Protein AF-A0A376EI21-F1 (afdb_monomer_lite)

Structure (mmCIF, N/CA/C/O backbone):
data_AF-A0A376EI21-F1
#
_entry.id   AF-A0A376EI21-F1
#
loop_
_atom_site.group_PDB
_atom_site.id
_atom_site.type_symbol
_atom_site.label_atom_id
_atom_site.label_alt_id
_atom_site.label_comp_id
_atom_site.label_asym_id
_atom_site.label_entity_id
_atom_site.label_seq_id
_atom_site.pdbx_PDB_ins_code
_atom_site.Cartn_x
_atom_site.Cartn_y
_atom_site.Cartn_z
_atom_site.occupancy
_atom_site.B_iso_or_equiv
_atom_site.auth_seq_id
_atom_site.auth_comp_id
_atom_site.auth_asym_id
_atom_site.auth_atom_id
_atom_site.pdbx_PDB_model_num
ATOM 1 N N . MET A 1 1 ? -14.541 14.935 15.438 1.00 41.66 1 MET A N 1
ATOM 2 C CA . MET A 1 1 ? -14.294 14.112 14.239 1.00 41.66 1 MET A CA 1
ATOM 3 C C . MET A 1 1 ? -12.885 13.568 14.381 1.00 41.66 1 MET A C 1
ATOM 5 O O . MET A 1 1 ? -11.950 14.336 14.220 1.00 41.66 1 MET A O 1
ATOM 9 N N . ASN A 1 2 ? -12.727 12.313 14.808 1.00 50.78 2 ASN A N 1
ATOM 10 C CA . ASN A 1 2 ? -11.413 11.667 14.793 1.00 50.78 2 ASN A CA 1
ATOM 11 C C . ASN A 1 2 ? -11.194 11.183 13.364 1.00 50.78 2 ASN A C 1
ATOM 13 O O . ASN A 1 2 ? -11.644 10.097 13.015 1.00 50.78 2 ASN A O 1
ATOM 17 N N . SER A 1 3 ? -10.592 12.021 12.524 1.00 55.19 3 SER A N 1
ATOM 18 C CA . SER A 1 3 ? -10.062 11.548 11.248 1.00 55.19 3 SER A CA 1
ATOM 19 C C . SER A 1 3 ? -8.769 10.807 11.583 1.00 55.19 3 SER A C 1
ATOM 21 O O . SER A 1 3 ? -7.694 11.391 11.634 1.00 55.19 3 SER A O 1
ATOM 23 N N . ASN A 1 4 ? -8.899 9.522 11.920 1.00 66.19 4 ASN A N 1
ATOM 24 C CA . ASN A 1 4 ? -7.773 8.584 11.975 1.00 66.19 4 ASN A CA 1
ATOM 25 C C . ASN A 1 4 ? -7.455 8.069 10.558 1.00 66.19 4 ASN A C 1
ATOM 27 O O . ASN A 1 4 ? -7.048 6.921 10.389 1.00 66.19 4 ASN A O 1
ATOM 31 N N . GLU A 1 5 ? -7.727 8.892 9.548 1.00 71.69 5 GLU A N 1
ATOM 32 C CA . GLU A 1 5 ? -7.497 8.584 8.148 1.00 71.69 5 GLU A CA 1
ATOM 33 C C . GLU A 1 5 ? -6.114 9.113 7.776 1.00 71.69 5 GLU A C 1
ATOM 35 O O . GLU A 1 5 ? -5.782 10.275 8.022 1.00 71.69 5 GLU A O 1
ATOM 40 N N . GLY A 1 6 ? -5.285 8.232 7.231 1.00 73.31 6 GLY A N 1
ATOM 41 C CA . GLY A 1 6 ? -3.959 8.561 6.735 1.00 73.31 6 GLY A CA 1
ATOM 42 C C . GLY A 1 6 ? -3.911 8.588 5.209 1.00 73.31 6 GLY A C 1
ATOM 43 O O . GLY A 1 6 ? -4.861 8.213 4.519 1.00 73.31 6 GLY A O 1
ATOM 44 N N . LYS A 1 7 ? -2.757 9.005 4.688 1.00 81.31 7 LYS A N 1
ATOM 45 C CA . LYS A 1 7 ? -2.437 9.004 3.258 1.00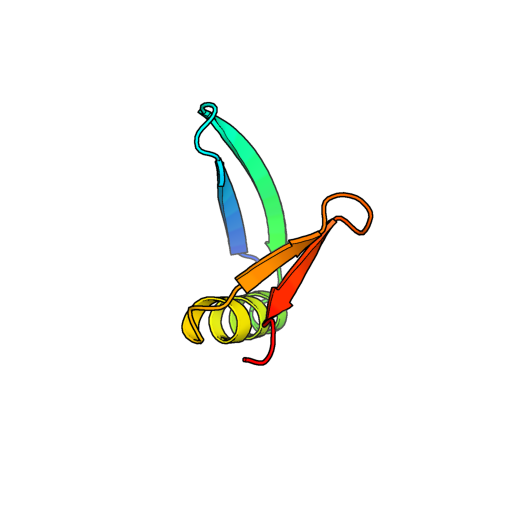 81.31 7 LYS A CA 1
ATOM 46 C C . LYS A 1 7 ? -1.132 8.260 3.014 1.00 81.31 7 LYS A C 1
ATOM 48 O O . LYS A 1 7 ? -0.157 8.501 3.726 1.00 81.31 7 LYS A O 1
ATOM 53 N N . ILE A 1 8 ? -1.096 7.434 1.972 1.00 79.44 8 ILE A N 1
ATOM 54 C CA . ILE A 1 8 ? 0.121 6.813 1.437 1.00 79.44 8 ILE A CA 1
ATOM 55 C C . ILE A 1 8 ? 0.405 7.392 0.056 1.00 79.44 8 ILE A C 1
ATOM 57 O O . ILE A 1 8 ? -0.508 7.623 -0.736 1.00 79.44 8 ILE A O 1
ATOM 61 N N . ILE A 1 9 ? 1.682 7.667 -0.205 1.00 82.06 9 ILE A N 1
ATOM 62 C CA . ILE A 1 9 ? 2.168 8.141 -1.499 1.00 82.06 9 ILE A CA 1
ATOM 63 C C . ILE A 1 9 ? 3.246 7.166 -1.955 1.00 82.06 9 ILE A C 1
ATOM 65 O O . ILE A 1 9 ? 4.295 7.071 -1.318 1.00 82.06 9 ILE A O 1
ATOM 69 N N . PHE A 1 10 ? 2.978 6.451 -3.041 1.00 80.12 10 PHE A N 1
ATOM 70 C CA . PHE A 1 10 ? 3.979 5.673 -3.754 1.00 80.12 10 PHE A CA 1
ATOM 71 C C . PHE A 1 10 ? 4.682 6.595 -4.739 1.00 80.12 10 PHE A C 1
ATOM 73 O O . PHE A 1 10 ? 4.021 7.311 -5.486 1.00 80.12 10 PHE A O 1
ATOM 80 N N . ILE A 1 11 ? 6.012 6.607 -4.703 1.00 83.81 11 ILE A N 1
ATOM 81 C CA . ILE A 1 11 ? 6.848 7.356 -5.641 1.00 83.81 11 ILE A CA 1
ATOM 82 C C . ILE A 1 11 ? 7.615 6.317 -6.444 1.00 83.81 11 ILE A C 1
ATOM 84 O O . ILE A 1 11 ? 8.401 5.559 -5.872 1.00 83.81 11 ILE A O 1
ATOM 88 N N . PHE A 1 12 ? 7.366 6.271 -7.747 1.00 78.75 12 PHE A N 1
ATOM 89 C CA . PHE A 1 12 ? 8.001 5.322 -8.651 1.00 78.75 12 PHE A CA 1
ATOM 90 C C . PHE A 1 12 ? 9.297 5.900 -9.231 1.00 78.75 12 PHE A C 1
ATOM 92 O O . PHE A 1 12 ? 9.542 7.109 -9.196 1.00 78.75 12 PHE A O 1
ATOM 99 N N . GLU A 1 13 ? 10.159 5.031 -9.764 1.00 84.12 13 GLU A N 1
ATOM 100 C CA . GLU A 1 13 ? 11.472 5.429 -10.296 1.00 84.12 13 GLU A CA 1
ATOM 101 C C . GLU A 1 13 ? 11.383 6.361 -11.514 1.00 84.12 13 GLU A C 1
ATOM 103 O O . GLU A 1 13 ? 12.304 7.137 -11.768 1.00 84.12 13 GLU A O 1
ATOM 108 N N . ASP A 1 14 ? 10.269 6.323 -12.248 1.00 85.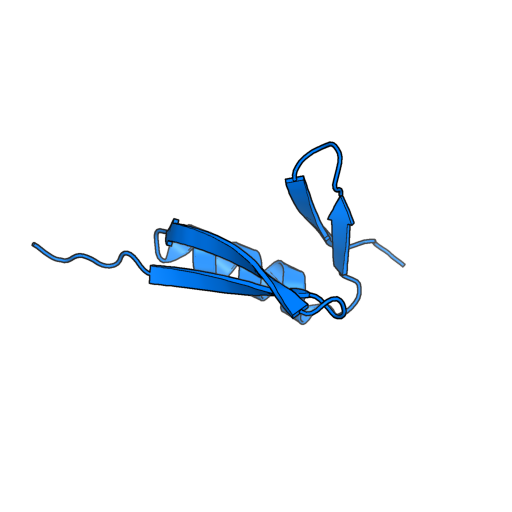12 14 ASP A N 1
ATOM 109 C CA . ASP A 1 14 ? 9.992 7.223 -13.373 1.00 85.12 14 ASP A CA 1
ATOM 110 C C . ASP A 1 14 ? 9.559 8.635 -12.930 1.00 85.12 14 ASP A C 1
ATOM 112 O O . ASP A 1 14 ? 9.341 9.516 -13.765 1.00 85.12 14 ASP A O 1
ATOM 116 N N . GLY A 1 15 ? 9.462 8.866 -11.617 1.00 84.19 15 GLY A N 1
ATOM 117 C CA . GLY A 1 15 ? 9.040 10.125 -11.016 1.00 84.19 15 GLY A CA 1
ATOM 118 C C . GLY A 1 15 ? 7.525 10.321 -10.966 1.00 84.19 15 GLY A C 1
ATOM 119 O O . GLY A 1 15 ? 7.083 11.385 -10.528 1.00 84.19 15 GLY A O 1
ATOM 120 N N . SER A 1 16 ? 6.734 9.335 -11.395 1.00 85.81 16 SER A N 1
ATOM 121 C CA . SER A 1 16 ? 5.290 9.328 -11.177 1.00 85.81 16 SER A CA 1
ATOM 122 C C . SER A 1 16 ? 4.958 9.028 -9.714 1.00 85.81 16 SER A C 1
ATOM 124 O O . SER A 1 16 ? 5.751 8.429 -8.976 1.00 85.81 16 SER A O 1
ATOM 126 N N . ASP A 1 17 ? 3.782 9.479 -9.275 1.00 87.31 17 ASP A N 1
ATOM 127 C CA . ASP A 1 17 ? 3.271 9.200 -7.942 1.00 87.31 17 ASP A CA 1
ATOM 128 C C . ASP A 1 17 ? 1.842 8.652 -7.967 1.00 87.31 17 ASP A C 1
ATOM 130 O O . ASP A 1 17 ? 0.987 9.102 -8.730 1.00 87.31 17 ASP A O 1
ATOM 134 N N . GLU A 1 18 ? 1.572 7.697 -7.079 1.00 82.94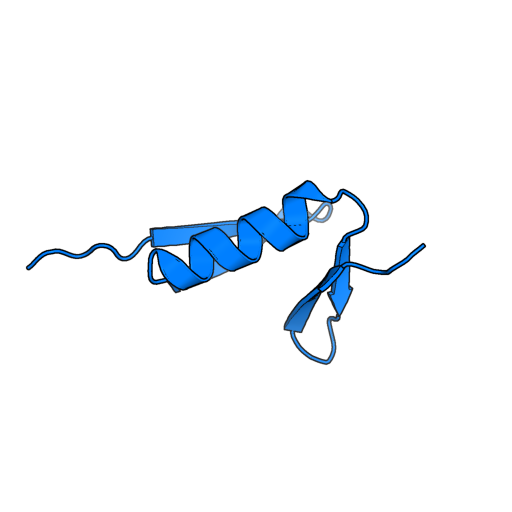 18 GLU A N 1
ATOM 135 C CA . GLU A 1 18 ? 0.230 7.183 -6.819 1.00 82.94 18 GLU A CA 1
ATOM 136 C C . GLU A 1 18 ? -0.147 7.440 -5.360 1.00 82.94 18 GLU A C 1
ATOM 138 O O . GLU A 1 18 ? 0.641 7.233 -4.434 1.00 82.94 18 GLU A O 1
ATOM 143 N N . LYS A 1 19 ? -1.360 7.958 -5.151 1.00 85.06 19 LYS A N 1
ATOM 144 C CA . LYS A 1 19 ? -1.844 8.418 -3.847 1.00 85.06 19 LYS A CA 1
ATOM 145 C C . LYS A 1 19 ? -3.037 7.585 -3.412 1.00 85.06 19 LYS A C 1
ATOM 147 O O . LYS A 1 19 ? -4.058 7.577 -4.093 1.00 85.06 19 LYS A O 1
ATOM 152 N N . LEU A 1 20 ? -2.923 6.981 -2.234 1.00 80.94 20 LEU A N 1
ATOM 153 C CA . LEU A 1 20 ? -4.037 6.361 -1.525 1.00 80.94 20 LEU A CA 1
ATOM 154 C C . LEU A 1 20 ? -4.421 7.254 -0.345 1.00 80.94 20 LEU A C 1
ATOM 156 O O . LEU A 1 20 ? -3.641 7.433 0.592 1.00 80.94 20 LEU A O 1
ATOM 160 N N . ASP A 1 21 ? -5.607 7.848 -0.424 1.00 82.56 21 ASP A N 1
ATOM 161 C CA . ASP A 1 21 ? -6.181 8.736 0.588 1.00 82.56 21 ASP A CA 1
ATOM 162 C C . ASP A 1 21 ? -7.294 8.023 1.367 1.00 82.56 21 ASP A C 1
ATOM 164 O O . ASP A 1 21 ? -7.914 7.090 0.861 1.00 82.56 21 ASP A O 1
ATOM 168 N N . GLY A 1 22 ? -7.577 8.488 2.587 1.00 80.25 22 GLY A N 1
ATOM 169 C CA . GLY A 1 22 ? -8.702 7.979 3.379 1.00 80.25 22 GLY A CA 1
ATOM 170 C C . GLY A 1 22 ? -8.452 6.611 4.014 1.00 80.25 22 GLY A C 1
ATOM 171 O O . GLY A 1 22 ? -9.409 5.920 4.348 1.00 80.25 22 GLY A O 1
ATOM 172 N N . LEU A 1 23 ? -7.185 6.213 4.171 1.00 77.75 23 LEU A N 1
ATOM 173 C CA . LEU A 1 23 ? -6.839 4.896 4.696 1.00 77.75 23 LEU A CA 1
ATOM 174 C C . LEU A 1 23 ? -7.035 4.841 6.205 1.00 77.75 23 LEU A C 1
ATOM 176 O O . LEU A 1 23 ? -6.460 5.636 6.953 1.00 77.75 23 LEU A O 1
ATOM 180 N N . GLU A 1 24 ? -7.786 3.851 6.665 1.00 84.38 24 GLU A N 1
ATOM 181 C CA . GLU A 1 24 ? -7.916 3.562 8.083 1.00 84.38 24 GLU A CA 1
ATOM 182 C C . GLU A 1 24 ? -6.616 2.953 8.639 1.00 84.38 24 GLU A C 1
ATOM 184 O O . GLU A 1 24 ? -5.858 2.267 7.950 1.00 84.38 24 GLU A O 1
ATOM 189 N N . VAL A 1 25 ? -6.381 3.115 9.945 1.00 79.00 25 VAL A N 1
ATOM 190 C CA . VAL A 1 25 ? -5.199 2.568 10.651 1.00 79.00 25 VAL A CA 1
ATOM 191 C C . VAL A 1 25 ? -4.982 1.069 10.384 1.00 79.00 25 VAL A C 1
ATOM 193 O O . VAL A 1 25 ? -3.842 0.607 10.290 1.00 79.00 25 VAL A O 1
ATOM 196 N N . LYS A 1 26 ? -6.068 0.298 10.233 1.00 81.44 26 LYS A N 1
ATOM 197 C CA . LYS A 1 26 ? -6.009 -1.141 9.932 1.00 81.44 26 LYS A CA 1
ATOM 198 C C . LYS A 1 26 ? -5.396 -1.422 8.551 1.00 81.44 26 LYS A C 1
ATOM 200 O O . LYS A 1 26 ? -4.629 -2.370 8.412 1.00 81.44 26 LYS A O 1
ATOM 205 N N . GLU A 1 27 ? -5.701 -0.586 7.561 1.00 80.75 27 GLU A N 1
ATOM 206 C CA . GLU A 1 27 ? -5.235 -0.723 6.177 1.00 80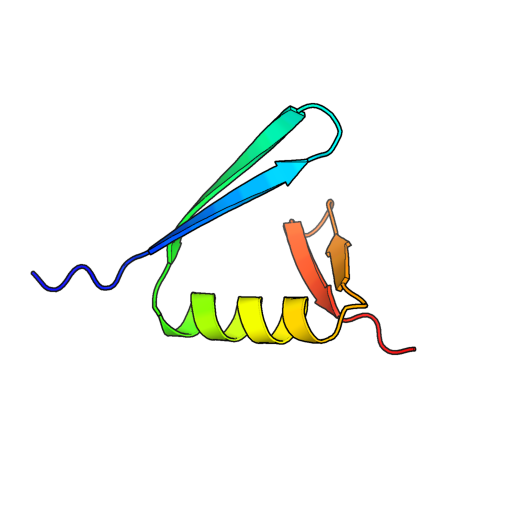.75 27 GLU A CA 1
ATOM 207 C C . GLU A 1 27 ? -3.759 -0.342 6.088 1.00 80.75 27 GLU A C 1
ATOM 209 O O . GLU A 1 27 ? -2.960 -1.072 5.504 1.00 80.75 27 GLU A O 1
ATOM 214 N N . PHE A 1 28 ? -3.371 0.720 6.798 1.00 80.06 28 PHE A N 1
ATOM 215 C CA . PHE A 1 28 ? -1.971 1.092 6.993 1.00 80.06 28 PHE A CA 1
ATOM 216 C C . PHE A 1 28 ? -1.143 -0.045 7.595 1.00 80.06 28 PHE A C 1
ATOM 218 O O . PHE A 1 28 ? -0.084 -0.386 7.073 1.00 80.06 28 PHE A O 1
ATOM 225 N N . THR A 1 29 ? -1.643 -0.649 8.677 1.00 81.81 29 THR A N 1
ATOM 226 C CA . THR A 1 29 ? -0.935 -1.720 9.394 1.00 81.81 29 THR A CA 1
ATOM 227 C C . THR A 1 29 ? -0.746 -2.955 8.507 1.00 81.81 29 THR A C 1
ATOM 229 O O . THR A 1 29 ? 0.330 -3.558 8.496 1.00 81.81 29 THR A O 1
ATOM 232 N N . ALA A 1 30 ? -1.770 -3.317 7.728 1.00 82.19 30 ALA A N 1
ATOM 233 C CA . ALA A 1 30 ? -1.689 -4.422 6.778 1.00 82.19 30 ALA A CA 1
ATOM 234 C C . ALA A 1 30 ? -0.642 -4.154 5.686 1.00 82.19 30 ALA A C 1
ATOM 236 O O . ALA A 1 30 ? 0.177 -5.024 5.396 1.00 82.19 30 ALA A O 1
ATOM 237 N N . MET A 1 31 ? -0.610 -2.937 5.138 1.00 80.38 31 MET A N 1
ATOM 238 C CA . MET A 1 31 ? 0.361 -2.568 4.110 1.00 80.38 31 MET A CA 1
ATOM 239 C C . MET A 1 31 ? 1.798 -2.553 4.645 1.00 80.38 31 MET A C 1
ATOM 241 O O . MET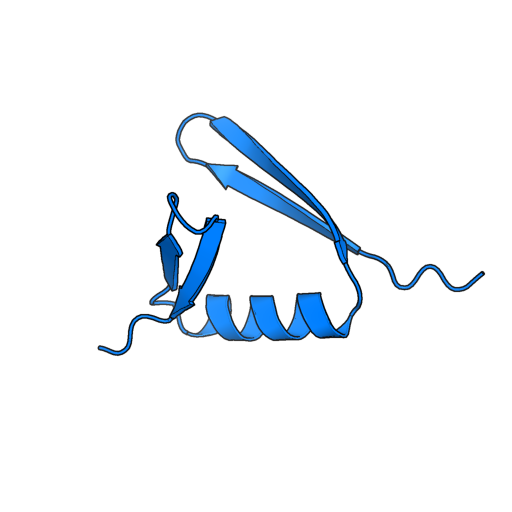 A 1 31 ? 2.701 -3.061 3.985 1.00 80.38 31 MET A O 1
ATOM 245 N N . THR A 1 32 ? 2.029 -2.039 5.859 1.00 79.31 32 THR A N 1
ATOM 246 C CA . THR A 1 32 ? 3.363 -2.090 6.480 1.00 79.31 32 THR A CA 1
ATOM 247 C C . THR A 1 32 ? 3.843 -3.521 6.693 1.00 79.31 32 THR A C 1
ATOM 249 O O . THR A 1 32 ? 5.008 -3.798 6.443 1.00 79.31 32 THR A O 1
ATOM 252 N N . ALA A 1 33 ? 2.950 -4.444 7.070 1.00 81.31 33 ALA A N 1
ATOM 253 C CA . ALA A 1 33 ? 3.298 -5.857 7.232 1.00 81.31 33 ALA A CA 1
ATOM 254 C C . ALA A 1 33 ? 3.660 -6.534 5.899 1.00 81.31 33 ALA A C 1
ATOM 256 O O . ALA A 1 33 ? 4.471 -7.461 5.876 1.00 81.31 33 ALA A O 1
ATOM 257 N N . VAL A 1 34 ? 3.065 -6.071 4.795 1.00 80.12 34 VAL A N 1
ATOM 258 C CA . VAL A 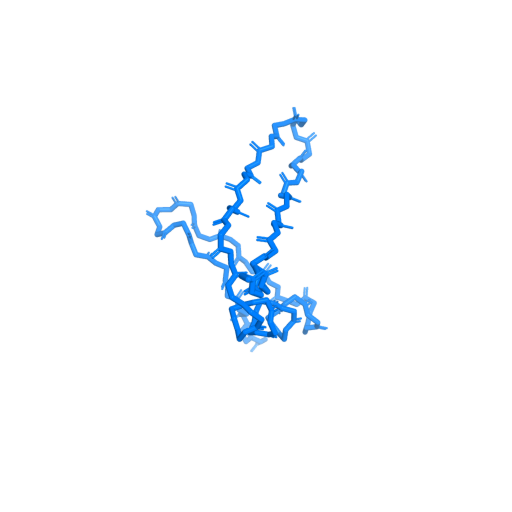1 34 ? 3.427 -6.513 3.447 1.00 80.12 34 VAL A CA 1
ATOM 259 C C . VAL A 1 34 ? 4.806 -5.969 3.065 1.00 80.12 34 VAL A C 1
ATOM 261 O O . VAL A 1 34 ? 5.685 -6.738 2.694 1.00 80.12 34 VAL A O 1
ATOM 264 N N . LEU A 1 35 ? 5.054 -4.673 3.248 1.00 80.12 35 LEU A N 1
ATOM 265 C CA . LEU A 1 35 ? 6.340 -4.059 2.899 1.00 80.12 35 LEU A CA 1
ATOM 266 C C . LEU A 1 35 ? 7.515 -4.548 3.768 1.00 80.12 35 LEU A C 1
ATOM 268 O O . LEU A 1 35 ? 8.634 -4.675 3.277 1.00 80.12 35 LEU A O 1
ATOM 272 N N . GLU A 1 36 ? 7.279 -4.850 5.049 1.00 80.69 36 GLU A N 1
ATOM 273 C CA . GLU A 1 36 ? 8.322 -5.242 6.012 1.00 80.69 36 GLU A CA 1
ATOM 274 C C . GLU A 1 36 ? 9.053 -6.537 5.626 1.00 80.69 36 GLU A C 1
ATOM 276 O O . GLU A 1 36 ? 10.231 -6.700 5.939 1.00 80.69 36 GLU A O 1
ATOM 281 N N . LYS A 1 37 ? 8.397 -7.452 4.905 1.00 78.88 37 LYS A N 1
ATOM 282 C CA . LYS A 1 37 ? 9.023 -8.721 4.500 1.00 78.88 37 LYS A CA 1
ATOM 283 C C . LYS A 1 37 ? 10.020 -8.574 3.343 1.00 78.88 37 LYS A C 1
ATOM 285 O O . LYS A 1 37 ? 10.679 -9.553 3.009 1.00 78.88 37 LYS A O 1
ATOM 290 N N . GLY A 1 38 ? 10.140 -7.394 2.728 1.00 69.69 38 GLY A N 1
ATOM 291 C CA . GLY A 1 38 ? 11.157 -7.073 1.716 1.00 69.69 38 GLY A CA 1
ATOM 292 C C . GLY A 1 38 ? 10.930 -7.682 0.326 1.00 69.69 38 GLY A C 1
ATOM 293 O O . GLY A 1 38 ? 11.302 -7.071 -0.670 1.00 69.69 38 GLY A O 1
ATOM 294 N N . GLU A 1 39 ? 10.259 -8.828 0.232 1.00 78.56 39 GLU A N 1
ATOM 295 C CA . GLU A 1 39 ? 9.868 -9.471 -1.026 1.00 78.56 39 GLU A CA 1
ATOM 296 C C . GLU A 1 39 ? 8.449 -9.050 -1.415 1.00 78.56 39 GLU A C 1
ATOM 298 O O . GLU A 1 39 ? 7.477 -9.781 -1.214 1.00 78.56 39 GLU A O 1
ATOM 303 N N . THR A 1 40 ? 8.314 -7.819 -1.909 1.00 81.00 40 THR A N 1
ATOM 304 C CA . THR A 1 40 ? 7.010 -7.252 -2.281 1.00 81.00 40 THR A CA 1
ATOM 305 C C . THR A 1 40 ? 6.920 -7.064 -3.787 1.00 81.00 40 THR A C 1
ATOM 307 O O . THR A 1 40 ? 7.853 -6.549 -4.400 1.00 81.00 40 THR A O 1
ATOM 310 N N . MET A 1 41 ? 5.792 -7.457 -4.374 1.00 80.38 41 MET A N 1
ATOM 311 C CA . MET A 1 41 ? 5.464 -7.211 -5.775 1.00 80.38 41 MET A CA 1
ATOM 312 C C . MET A 1 41 ? 4.219 -6.326 -5.853 1.00 80.38 41 MET A C 1
ATOM 314 O O . MET A 1 41 ? 3.293 -6.468 -5.049 1.00 80.38 41 MET A O 1
ATOM 318 N N . PHE A 1 42 ? 4.230 -5.396 -6.806 1.00 80.00 42 PHE A N 1
ATOM 319 C CA . PHE A 1 42 ? 3.046 -4.654 -7.217 1.00 80.00 42 PHE A CA 1
ATOM 320 C C . PHE A 1 42 ? 2.516 -5.279 -8.502 1.00 80.00 42 PHE A C 1
ATOM 322 O O . PHE A 1 42 ? 3.248 -5.384 -9.486 1.00 80.00 42 PHE A O 1
ATOM 329 N N . ASP A 1 43 ? 1.266 -5.718 -8.464 1.00 81.81 43 ASP A N 1
ATOM 330 C CA . ASP A 1 43 ? 0.538 -6.182 -9.634 1.00 81.81 43 ASP A CA 1
ATOM 331 C C . ASP A 1 43 ? -0.231 -5.005 -10.223 1.00 81.81 43 ASP A C 1
ATOM 333 O O . ASP A 1 43 ? -1.102 -4.430 -9.569 1.00 81.81 43 ASP A O 1
ATOM 337 N N . ASP A 1 44 ? 0.155 -4.619 -11.438 1.00 77.06 44 ASP A N 1
ATOM 338 C CA . ASP A 1 44 ? -0.398 -3.457 -12.127 1.00 77.06 44 ASP A CA 1
ATOM 339 C C . ASP A 1 44 ? -1.793 -3.730 -12.710 1.00 77.06 44 ASP A C 1
ATOM 341 O O . ASP A 1 44 ? -2.589 -2.795 -12.833 1.00 77.06 44 ASP A O 1
ATOM 345 N N . ASP A 1 45 ? -2.105 -4.996 -13.015 1.00 80.31 45 ASP A N 1
ATOM 346 C CA . ASP A 1 45 ? -3.407 -5.411 -13.543 1.00 80.31 45 ASP A CA 1
ATOM 347 C C . ASP A 1 45 ? -4.466 -5.342 -12.432 1.00 80.31 45 ASP A C 1
ATOM 349 O O . ASP A 1 45 ? -5.547 -4.780 -12.628 1.00 80.31 45 ASP A O 1
ATOM 353 N N . ASP A 1 46 ? -4.121 -5.839 -11.241 1.00 77.50 46 ASP A N 1
ATOM 354 C CA . ASP A 1 46 ? -5.011 -5.859 -10.075 1.00 77.50 46 ASP A CA 1
ATOM 355 C C . ASP A 1 46 ? -4.834 -4.648 -9.141 1.00 77.50 46 ASP A C 1
ATOM 357 O O . ASP A 1 46 ? -5.594 -4.489 -8.183 1.00 77.50 46 ASP A O 1
ATOM 361 N N . LYS A 1 47 ? -3.841 -3.785 -9.394 1.00 70.94 47 LYS A N 1
ATOM 362 C CA . LYS A 1 47 ? -3.452 -2.649 -8.534 1.00 70.94 47 LYS A CA 1
ATOM 363 C C . LYS A 1 47 ? -3.261 -3.063 -7.071 1.00 70.94 47 LYS A C 1
ATOM 365 O O . LYS A 1 47 ? -3.696 -2.374 -6.146 1.00 70.94 47 LYS A O 1
ATOM 370 N N . THR A 1 48 ? -2.614 -4.209 -6.850 1.00 75.31 48 THR A N 1
ATOM 371 C CA . THR A 1 48 ? -2.419 -4.789 -5.513 1.00 75.31 48 THR A CA 1
ATOM 372 C C . THR A 1 48 ? -0.947 -4.929 -5.138 1.00 75.31 48 THR A C 1
ATOM 374 O O . THR A 1 48 ? -0.098 -5.281 -5.951 1.00 75.31 48 THR A O 1
ATOM 377 N N . LEU A 1 49 ? -0.648 -4.664 -3.863 1.00 79.00 49 LEU A N 1
ATOM 378 C CA . LEU A 1 49 ? 0.645 -4.936 -3.228 1.00 79.00 49 LEU A CA 1
ATOM 379 C C . LEU A 1 49 ? 0.546 -6.229 -2.422 1.00 79.00 49 LEU A C 1
ATOM 381 O O . LEU A 1 49 ? -0.291 -6.337 -1.523 1.00 79.00 49 LEU A O 1
ATOM 385 N N . TYR A 1 50 ? 1.424 -7.188 -2.697 1.00 82.88 50 TYR A N 1
ATOM 386 C CA . TYR A 1 50 ? 1.492 -8.439 -1.945 1.00 82.88 50 TYR A CA 1
ATOM 387 C C . TYR A 1 50 ? 2.922 -8.939 -1.787 1.00 82.88 50 TYR A C 1
ATOM 389 O O . TYR A 1 50 ? 3.842 -8.550 -2.507 1.00 82.88 50 TYR A O 1
ATOM 397 N N . ASN A 1 51 ? 3.105 -9.837 -0.823 1.00 84.00 51 ASN A N 1
ATOM 398 C CA . ASN A 1 51 ? 4.358 -10.553 -0.666 1.00 84.00 51 ASN A CA 1
ATOM 399 C C . ASN A 1 51 ? 4.443 -11.718 -1.629 1.00 84.00 51 ASN A C 1
ATOM 401 O O . ASN A 1 51 ? 3.537 -12.553 -1.658 1.00 84.00 51 ASN A O 1
ATOM 405 N N . VAL A 1 52 ? 5.565 -11.829 -2.325 1.00 79.56 52 VAL A N 1
ATOM 406 C CA . VAL A 1 52 ? 5.933 -13.098 -2.943 1.00 79.56 52 VAL A CA 1
ATOM 407 C C . VAL A 1 52 ? 6.518 -13.987 -1.842 1.00 79.56 52 VAL A C 1
ATOM 409 O O . VAL A 1 52 ? 7.277 -13.516 -0.998 1.00 79.56 52 VAL A O 1
ATOM 412 N N . MET A 1 53 ? 6.067 -15.243 -1.753 1.00 69.06 53 MET A N 1
ATOM 413 C CA . MET A 1 53 ? 6.812 -16.232 -0.969 1.00 69.06 53 MET A CA 1
ATOM 414 C C . MET A 1 53 ? 8.098 -16.565 -1.738 1.00 69.06 53 MET A C 1
ATOM 416 O O . MET A 1 53 ? 8.022 -16.643 -2.968 1.00 69.06 53 MET A O 1
ATOM 420 N N . PRO A 1 54 ? 9.226 -16.785 -1.044 1.00 59.12 54 PRO A N 1
ATOM 421 C CA . PRO A 1 54 ? 10.446 -17.265 -1.682 1.00 59.12 54 PRO A CA 1
ATOM 422 C C . PRO A 1 54 ? 10.267 -18.650 -2.319 1.00 59.12 54 PRO A C 1
ATOM 424 O O . PRO A 1 54 ? 9.416 -19.437 -1.833 1.00 59.12 54 PRO A O 1
#

pLDDT: mean 77.72, std 8.64, range [41.66, 87.31]

Radius of gyration: 12.56 Å; chains: 1; bounding box: 26×31×28 Å

Organism: Chryseobacterium carnipullorum (NCBI:txid1124835)

Secondary structure (DSSP, 8-state):
----EEEEEEE-TTS-EEEEEEEEHHHHHHHHHHHHTS-EEEETTTTEEEEPP-

Foldseek 3Di:
DPQQWDKDWDQDPVRDIDIDTRDHPVNVVVVCVQVVVVQWDQDPVVRDIHHDDD

Sequence (54 aa):
MNSNEGKIIFIFEDGSDEKLDGLEVKEFTAMTAVLEKGETMFDDDDKTLYNVMP